Protein AF-A0A059LE84-F1 (afdb_monomer_lite)

Structure (mmCIF, N/CA/C/O backbone):
data_AF-A0A059LE84-F1
#
_entry.id   AF-A0A059LE84-F1
#
loop_
_atom_site.group_PDB
_atom_site.id
_atom_site.type_symbol
_atom_site.label_atom_id
_atom_site.label_alt_id
_atom_site.label_comp_id
_atom_site.label_asym_id
_atom_site.label_entity_id
_atom_site.label_seq_id
_atom_site.pdbx_PDB_ins_code
_atom_site.Cartn_x
_atom_site.Cartn_y
_atom_site.Cartn_z
_atom_site.occupancy
_atom_site.B_iso_or_equiv
_atom_site.auth_seq_id
_atom_site.auth_comp_id
_atom_site.auth_asym_id
_atom_site.auth_atom_id
_atom_site.pdbx_PDB_model_num
ATOM 1 N N . MET A 1 1 ? -1.132 3.263 -8.623 1.00 46.09 1 MET A N 1
ATOM 2 C CA . MET A 1 1 ? -1.649 3.844 -9.897 1.00 46.09 1 MET A CA 1
ATOM 3 C C . MET A 1 1 ? -0.626 4.674 -10.691 1.00 46.09 1 MET A C 1
ATOM 5 O O . MET A 1 1 ? -0.144 4.172 -11.694 1.00 46.09 1 MET A O 1
ATOM 9 N N . LEU A 1 2 ? -0.229 5.892 -10.276 1.00 39.03 2 LEU A N 1
ATOM 10 C CA . LEU A 1 2 ? 0.682 6.766 -11.063 1.00 39.03 2 LEU A CA 1
ATOM 11 C C . LEU A 1 2 ? 2.194 6.574 -10.791 1.00 39.03 2 LEU A C 1
ATOM 13 O O . LEU A 1 2 ? 3.005 7.313 -11.337 1.00 39.03 2 LEU A O 1
ATOM 17 N N . ARG A 1 3 ? 2.597 5.624 -9.930 1.00 51.97 3 ARG A N 1
ATOM 18 C CA . ARG A 1 3 ? 3.981 5.570 -9.406 1.00 51.97 3 ARG A CA 1
ATOM 19 C C . ARG A 1 3 ? 4.870 4.423 -9.901 1.00 51.97 3 ARG A C 1
ATOM 21 O O . ARG A 1 3 ? 6.078 4.547 -9.771 1.00 51.97 3 ARG A O 1
ATOM 28 N N . VAL A 1 4 ? 4.337 3.372 -10.532 1.00 47.59 4 VAL A N 1
ATOM 29 C CA . VAL A 1 4 ? 5.174 2.262 -11.053 1.00 47.59 4 VAL A CA 1
ATOM 30 C C . VAL A 1 4 ? 5.210 2.207 -12.587 1.00 47.59 4 VAL A C 1
ATOM 32 O O . VAL A 1 4 ? 6.179 1.726 -13.168 1.00 47.59 4 VAL A O 1
ATOM 35 N N . ALA A 1 5 ? 4.238 2.815 -13.279 1.00 43.62 5 ALA A N 1
ATOM 36 C CA . ALA A 1 5 ? 4.252 2.911 -14.745 1.00 43.62 5 ALA A CA 1
ATOM 37 C C . ALA A 1 5 ? 5.411 3.769 -15.304 1.00 43.62 5 ALA A C 1
ATOM 39 O O . ALA A 1 5 ? 5.740 3.651 -16.479 1.00 43.62 5 ALA A O 1
ATOM 40 N N . LEU A 1 6 ? 6.068 4.581 -14.467 1.00 49.47 6 LEU A N 1
ATOM 41 C CA . LEU A 1 6 ? 7.271 5.343 -14.833 1.00 49.47 6 LEU A CA 1
ATOM 42 C C . LEU A 1 6 ? 8.573 4.527 -14.723 1.00 49.47 6 LEU A C 1
ATOM 44 O O . LEU A 1 6 ? 9.626 5.022 -15.111 1.00 49.47 6 LEU A O 1
ATOM 48 N N . PHE A 1 7 ? 8.523 3.291 -14.211 1.00 50.50 7 PHE A N 1
ATOM 49 C CA . PHE A 1 7 ? 9.709 2.467 -13.935 1.00 50.50 7 PHE A CA 1
ATOM 50 C C . PHE A 1 7 ? 9.981 1.365 -14.968 1.00 50.50 7 PHE A C 1
ATOM 52 O O . PHE A 1 7 ? 10.755 0.439 -14.725 1.00 50.50 7 PHE A O 1
ATOM 59 N N . SER A 1 8 ? 9.374 1.469 -16.149 1.00 41.75 8 SER A N 1
ATOM 60 C CA . SER A 1 8 ? 9.821 0.727 -17.322 1.00 41.75 8 SER A CA 1
ATOM 61 C C . SER A 1 8 ? 10.423 1.736 -18.289 1.00 41.75 8 SER A C 1
ATOM 63 O O . SER A 1 8 ? 9.652 2.496 -18.877 1.00 41.75 8 SER A O 1
ATOM 65 N N . PRO A 1 9 ? 11.751 1.753 -18.520 1.00 43.94 9 PRO A N 1
ATOM 66 C CA . PRO A 1 9 ? 12.218 2.304 -19.778 1.00 43.94 9 PRO A CA 1
ATOM 67 C C . PRO A 1 9 ? 11.483 1.513 -20.862 1.00 43.94 9 PRO A C 1
ATOM 69 O O . PRO A 1 9 ? 11.495 0.278 -20.866 1.00 43.94 9 PRO A O 1
ATOM 72 N N . ALA A 1 10 ? 10.727 2.205 -21.707 1.00 43.00 10 ALA A N 1
ATOM 73 C CA . ALA A 1 10 ? 10.237 1.591 -22.923 1.00 43.00 10 ALA A CA 1
ATOM 74 C C . ALA A 1 10 ? 11.473 1.054 -23.652 1.00 43.00 10 ALA A C 1
ATOM 76 O O . ALA A 1 10 ? 12.408 1.811 -23.913 1.00 43.00 10 ALA A O 1
ATOM 77 N N . LYS A 1 11 ? 11.506 -0.245 -23.956 1.00 43.66 11 LYS A N 1
ATOM 78 C CA . LYS A 1 11 ? 12.400 -0.740 -25.000 1.00 43.66 11 LYS A CA 1
ATOM 79 C C . LYS A 1 11 ? 11.969 0.012 -26.262 1.00 43.66 11 LYS A C 1
ATOM 81 O O . LYS A 1 11 ? 10.798 -0.117 -26.628 1.00 43.66 11 LYS A O 1
ATOM 86 N N . PRO A 1 12 ? 12.810 0.880 -26.847 1.00 38.94 12 PRO A N 1
ATOM 87 C CA . PRO A 1 12 ? 12.349 1.765 -27.902 1.00 38.94 12 PRO A CA 1
ATOM 88 C C . PRO A 1 12 ? 11.872 0.917 -29.080 1.00 38.94 12 PRO A C 1
ATOM 90 O O . PRO A 1 12 ? 12.638 0.144 -29.656 1.00 38.94 12 PRO A O 1
ATOM 93 N N . ALA A 1 13 ? 10.583 1.042 -29.399 1.00 42.38 13 ALA A N 1
ATOM 94 C CA . ALA A 1 13 ? 10.040 0.558 -30.650 1.00 42.38 13 ALA A CA 1
ATOM 95 C C . ALA A 1 13 ? 10.717 1.359 -31.764 1.00 42.38 13 ALA A C 1
ATOM 97 O O . ALA A 1 13 ? 10.639 2.587 -31.815 1.00 42.38 13 ALA A O 1
ATOM 98 N N . SER A 1 14 ? 11.437 0.641 -32.617 1.00 49.53 14 SER A N 1
ATOM 99 C CA . SER A 1 14 ? 11.988 1.152 -33.863 1.00 49.53 14 SER A CA 1
ATOM 100 C C . SER A 1 14 ? 10.907 1.910 -34.641 1.00 49.53 14 SER A C 1
ATOM 102 O O . SER A 1 14 ? 9.856 1.335 -34.916 1.00 49.53 14 SER A O 1
ATOM 104 N N . ASN A 1 15 ? 11.223 3.148 -35.034 1.00 48.34 15 ASN A N 1
ATOM 105 C CA . ASN A 1 15 ? 10.458 4.085 -35.874 1.00 48.34 15 ASN A CA 1
ATOM 106 C C . ASN A 1 15 ? 9.487 5.043 -35.171 1.00 48.34 15 ASN A C 1
ATOM 108 O O . ASN A 1 15 ? 8.282 4.871 -35.263 1.00 48.34 15 ASN A O 1
ATOM 112 N N . THR A 1 16 ? 10.027 6.145 -34.639 1.00 50.62 16 THR A N 1
ATOM 113 C CA . THR A 1 16 ? 9.689 7.521 -35.071 1.00 50.62 16 THR A CA 1
ATOM 114 C C . THR A 1 16 ? 10.735 8.498 -34.515 1.00 50.62 16 THR A C 1
ATOM 116 O O . THR A 1 16 ? 10.923 8.551 -33.306 1.00 50.62 16 THR A O 1
ATOM 119 N N . ALA A 1 17 ? 11.411 9.244 -35.399 1.00 41.91 17 ALA A N 1
ATOM 120 C CA . ALA A 1 17 ? 12.260 10.415 -35.117 1.00 41.91 17 ALA A CA 1
ATOM 121 C C . ALA A 1 17 ? 13.232 10.292 -33.918 1.00 41.91 17 ALA A C 1
ATOM 123 O O . ALA A 1 17 ? 13.015 10.844 -32.843 1.00 41.91 17 ALA A O 1
ATOM 124 N N . HIS A 1 18 ? 14.341 9.584 -34.135 1.00 48.31 18 HIS A N 1
ATOM 125 C CA . HIS A 1 18 ? 15.428 9.399 -33.173 1.00 48.31 18 HIS A CA 1
ATOM 126 C C . HIS A 1 18 ? 16.284 10.683 -33.045 1.00 48.31 18 HIS A C 1
ATOM 128 O O . HIS A 1 18 ? 16.964 11.034 -34.013 1.00 48.31 18 HIS A O 1
ATOM 134 N N . PRO A 1 19 ? 16.372 11.360 -31.883 1.00 48.62 19 PRO A N 1
ATOM 135 C CA . PRO A 1 19 ? 17.642 11.958 -31.494 1.00 48.62 19 PRO A CA 1
ATOM 136 C C . PRO A 1 19 ? 18.651 10.809 -31.347 1.00 48.62 19 PRO A C 1
ATOM 138 O O . PRO A 1 19 ? 18.339 9.742 -30.809 1.00 48.62 19 PRO A O 1
ATOM 141 N N . SER A 1 20 ? 19.835 10.983 -31.924 1.00 41.00 20 SER A N 1
ATOM 142 C CA . SER A 1 20 ? 20.922 10.001 -31.948 1.00 41.00 20 SER A CA 1
ATOM 143 C C . SER A 1 20 ? 21.164 9.351 -30.570 1.00 41.00 20 SER A C 1
A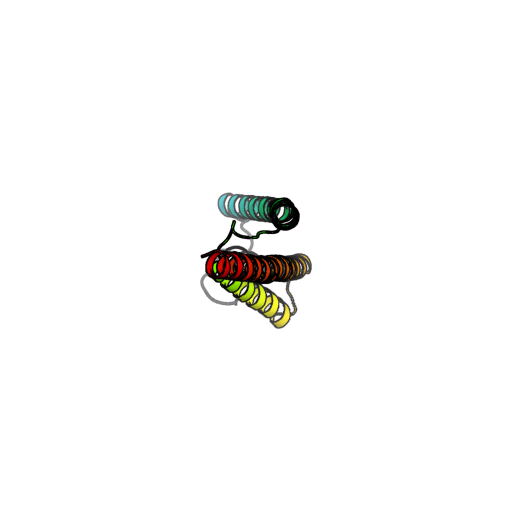TOM 145 O O . SER A 1 20 ? 21.163 10.066 -29.567 1.00 41.00 20 SER A O 1
ATOM 147 N N . PRO A 1 21 ? 21.429 8.030 -30.491 1.00 56.09 21 PRO A N 1
ATOM 148 C CA . PRO A 1 21 ? 21.614 7.275 -29.239 1.00 56.09 21 PRO A CA 1
ATOM 149 C C . PRO A 1 21 ? 22.909 7.615 -28.457 1.00 56.09 21 PRO A C 1
ATOM 151 O O . PRO A 1 21 ? 23.416 6.789 -27.705 1.00 56.09 21 PRO A O 1
ATOM 154 N N . SER A 1 22 ? 23.461 8.819 -28.624 1.00 56.56 22 SER A N 1
ATOM 155 C CA . SER A 1 22 ? 24.747 9.268 -28.071 1.00 56.56 22 SER A CA 1
ATOM 156 C C . SER A 1 22 ? 24.656 10.486 -27.144 1.00 56.56 22 SER A C 1
ATOM 158 O O . SER A 1 22 ? 25.675 10.891 -26.587 1.00 56.56 22 SER A O 1
ATOM 160 N N . SER A 1 23 ? 23.479 11.092 -26.957 1.00 62.03 23 SER A N 1
ATOM 161 C CA . SER A 1 23 ? 23.315 12.182 -25.988 1.00 62.03 23 SER A CA 1
ATOM 162 C C . SER A 1 23 ? 22.982 11.615 -24.603 1.00 62.03 23 SER A C 1
ATOM 164 O O . SER A 1 23 ? 21.989 10.889 -24.488 1.00 62.03 23 SER A O 1
ATOM 166 N N . PRO A 1 24 ? 23.769 11.925 -23.553 1.00 66.00 24 PRO A N 1
ATOM 167 C CA . PRO A 1 24 ? 23.429 11.528 -22.193 1.00 66.00 24 PRO A CA 1
ATOM 168 C C . PRO A 1 24 ? 22.047 12.086 -21.811 1.00 66.00 24 PRO A C 1
ATOM 170 O O . PRO A 1 24 ? 21.650 13.134 -22.332 1.00 66.00 24 PRO A O 1
ATOM 173 N N . PRO A 1 25 ? 21.304 11.396 -20.927 1.00 69.25 25 PRO A N 1
ATOM 174 C CA . PRO A 1 25 ? 19.995 11.853 -20.472 1.00 69.25 25 PRO A CA 1
ATOM 175 C C . PRO A 1 25 ? 20.070 13.304 -19.992 1.00 69.25 25 PRO A C 1
ATOM 177 O O . PRO A 1 25 ? 21.025 13.696 -19.317 1.00 69.25 25 PRO A O 1
ATOM 180 N N . SER A 1 26 ? 19.057 14.099 -20.347 1.00 82.88 26 SER A N 1
ATOM 181 C CA . SER A 1 26 ? 18.964 15.495 -19.921 1.00 82.88 26 SER A CA 1
ATOM 182 C C . SER A 1 26 ? 19.042 15.578 -18.398 1.00 82.88 26 SER A C 1
ATOM 184 O O . SER A 1 26 ? 18.479 14.738 -17.690 1.00 82.88 26 SER A O 1
ATOM 186 N N . SER A 1 27 ? 19.686 16.621 -17.868 1.00 83.81 27 SER A N 1
ATOM 187 C CA . SER A 1 27 ? 19.764 16.851 -16.420 1.00 83.81 27 SER A CA 1
ATOM 188 C C . SER A 1 27 ? 18.382 16.815 -15.761 1.00 83.81 27 SER A C 1
ATOM 190 O O . SER A 1 27 ? 18.240 16.303 -14.655 1.00 83.81 27 SER A O 1
ATOM 192 N N . ARG A 1 28 ? 17.343 17.287 -16.465 1.00 78.50 28 ARG A N 1
ATOM 193 C CA . ARG A 1 28 ? 15.955 17.259 -15.984 1.00 78.50 28 ARG A CA 1
ATOM 194 C C . ARG A 1 28 ? 15.408 15.837 -15.842 1.00 78.50 28 ARG A C 1
ATOM 196 O O . ARG A 1 28 ? 14.715 15.564 -14.863 1.00 78.50 28 ARG A O 1
ATOM 203 N N . ASP A 1 29 ? 15.731 14.948 -16.777 1.00 79.19 29 ASP A N 1
ATOM 204 C CA . ASP A 1 29 ? 15.279 13.552 -16.759 1.00 79.19 29 ASP A CA 1
ATOM 205 C C . ASP A 1 29 ? 15.938 12.801 -15.601 1.00 79.19 29 ASP A C 1
ATOM 207 O O . ASP A 1 29 ? 15.273 12.086 -14.851 1.00 79.19 29 ASP A O 1
ATOM 211 N N . MET A 1 30 ? 17.235 13.048 -15.391 1.00 80.12 30 MET A N 1
ATOM 212 C CA . MET A 1 30 ? 17.984 12.482 -14.272 1.00 80.12 30 MET A CA 1
ATOM 213 C C . MET A 1 30 ? 17.441 12.968 -12.923 1.00 80.12 30 MET A C 1
ATOM 215 O O . MET A 1 30 ? 17.207 12.167 -12.019 1.00 80.12 30 MET A O 1
ATOM 219 N N . THR A 1 31 ? 17.184 14.273 -12.782 1.00 80.56 31 THR A N 1
ATOM 220 C CA . THR A 1 31 ? 16.578 14.823 -11.562 1.00 80.56 31 THR A CA 1
ATOM 221 C C . THR A 1 31 ? 15.191 14.233 -11.317 1.00 80.56 31 THR A C 1
ATOM 223 O O . THR A 1 31 ? 14.900 13.819 -10.197 1.00 80.56 31 THR A O 1
ATOM 226 N N . GLY A 1 32 ? 14.345 14.137 -12.349 1.00 81.81 32 GLY A N 1
ATOM 227 C CA . GLY A 1 32 ? 13.017 13.530 -12.239 1.00 81.81 32 GLY A CA 1
ATOM 228 C C . GLY A 1 32 ? 13.072 12.072 -11.781 1.00 81.81 32 GLY A C 1
ATOM 229 O O . GLY A 1 32 ? 12.315 11.673 -10.896 1.00 81.81 32 GLY A O 1
ATOM 230 N N . PHE A 1 33 ? 14.017 11.299 -12.317 1.00 78.12 33 PHE A N 1
ATOM 231 C CA . PHE A 1 33 ? 14.242 9.910 -11.928 1.00 78.12 33 PHE A CA 1
ATOM 232 C C . PHE A 1 33 ? 14.656 9.772 -10.456 1.00 78.12 33 PHE A C 1
ATOM 234 O O . PHE A 1 33 ? 14.049 9.000 -9.710 1.00 78.12 33 PHE A O 1
ATOM 241 N N . VAL A 1 34 ? 15.641 10.558 -10.009 1.00 81.50 34 VAL A N 1
ATOM 242 C CA . VAL A 1 34 ? 16.121 10.530 -8.616 1.00 81.50 34 VAL A CA 1
ATOM 243 C C . VAL A 1 34 ? 15.020 10.952 -7.643 1.00 81.50 34 VAL A C 1
ATOM 245 O O . VAL A 1 34 ? 14.811 10.292 -6.626 1.00 81.50 34 VAL A O 1
ATOM 248 N N . LEU A 1 35 ? 14.271 12.011 -7.959 1.00 82.44 35 LEU A N 1
ATOM 249 C CA . LEU A 1 35 ? 13.146 12.450 -7.131 1.00 82.44 35 LEU A CA 1
ATOM 250 C C . LEU A 1 35 ? 12.035 11.393 -7.069 1.00 82.44 35 LEU A C 1
ATOM 252 O O . LEU A 1 35 ? 11.461 11.171 -6.002 1.00 82.44 35 LEU A O 1
ATOM 256 N N . GLY A 1 36 ? 11.764 10.703 -8.180 1.00 82.62 36 GLY A N 1
ATOM 257 C CA . GLY A 1 36 ? 10.834 9.576 -8.222 1.00 82.62 36 GLY A CA 1
ATOM 258 C C . GLY A 1 36 ? 11.268 8.429 -7.306 1.00 82.62 36 GLY A C 1
ATOM 259 O O . GLY A 1 36 ? 10.466 7.943 -6.508 1.00 82.62 36 GLY A O 1
ATOM 260 N N . LEU A 1 37 ? 12.548 8.050 -7.356 1.00 80.31 37 LEU A N 1
ATOM 261 C CA . LEU A 1 37 ? 13.129 7.027 -6.482 1.00 80.31 37 LEU A CA 1
ATOM 262 C C . LEU A 1 37 ? 13.038 7.397 -5.000 1.00 80.31 37 LEU A C 1
ATOM 264 O O . LEU A 1 37 ? 12.589 6.585 -4.191 1.00 80.31 37 LEU A O 1
ATOM 268 N N . LEU A 1 38 ? 13.413 8.628 -4.646 1.00 83.25 38 LEU A N 1
ATOM 269 C CA . LEU A 1 38 ? 13.305 9.121 -3.272 1.00 83.25 38 LEU A CA 1
ATOM 270 C C . LEU A 1 38 ? 11.850 9.106 -2.794 1.00 83.25 38 LEU A C 1
ATOM 272 O O . LEU A 1 38 ? 11.569 8.661 -1.683 1.00 83.25 38 LEU A O 1
ATOM 276 N N . SER A 1 39 ? 10.912 9.532 -3.646 1.00 83.50 39 SER A N 1
ATOM 277 C CA . SER A 1 39 ? 9.482 9.518 -3.329 1.00 83.50 39 SER A CA 1
ATOM 278 C C . SER A 1 39 ? 8.964 8.107 -3.042 1.00 83.50 39 SER A C 1
ATOM 280 O O . SER A 1 39 ? 8.237 7.912 -2.067 1.00 83.50 39 SER A O 1
ATOM 282 N N . ILE A 1 40 ? 9.359 7.117 -3.848 1.00 82.31 40 ILE A N 1
ATOM 283 C CA . ILE A 1 40 ? 9.000 5.710 -3.629 1.00 82.31 40 ILE A CA 1
ATOM 284 C C . ILE A 1 40 ? 9.629 5.191 -2.332 1.00 82.31 40 ILE A C 1
ATOM 286 O O . ILE A 1 40 ? 8.939 4.552 -1.540 1.00 82.31 40 ILE A O 1
ATOM 290 N N . GLY A 1 41 ? 10.900 5.514 -2.076 1.00 82.88 41 GLY A N 1
ATOM 291 C CA . GLY A 1 41 ? 11.589 5.137 -0.842 1.00 82.88 41 GLY A CA 1
ATOM 292 C C . GLY A 1 41 ? 10.873 5.653 0.406 1.00 82.88 41 GLY A C 1
ATOM 293 O O . GLY A 1 41 ? 10.572 4.876 1.313 1.00 82.88 41 GLY A O 1
ATOM 294 N N . PHE A 1 42 ? 10.511 6.939 0.427 1.00 85.06 42 PHE A N 1
ATOM 295 C CA . PHE A 1 42 ? 9.729 7.511 1.525 1.00 85.06 42 PHE A CA 1
ATOM 296 C C . PHE A 1 42 ? 8.366 6.841 1.684 1.00 85.06 42 PHE A C 1
ATOM 298 O O . PHE A 1 42 ? 7.925 6.619 2.811 1.00 85.06 42 PHE A O 1
ATOM 305 N N . TRP A 1 43 ? 7.707 6.483 0.581 1.00 84.00 43 TRP A N 1
ATOM 306 C CA . TRP A 1 43 ? 6.424 5.795 0.652 1.00 84.00 43 TRP A CA 1
ATOM 307 C C . TRP A 1 43 ? 6.556 4.412 1.295 1.00 84.00 43 TRP A C 1
ATOM 309 O O . TRP A 1 43 ? 5.821 4.105 2.231 1.00 84.00 43 TRP A O 1
ATOM 319 N N . ILE A 1 44 ? 7.523 3.599 0.864 1.00 83.88 44 ILE A N 1
ATOM 320 C CA . ILE A 1 44 ? 7.764 2.267 1.440 1.00 83.88 44 ILE A CA 1
ATOM 321 C C . ILE A 1 44 ? 7.945 2.362 2.959 1.00 83.88 44 ILE A C 1
ATOM 323 O O . ILE A 1 44 ? 7.312 1.611 3.703 1.00 83.88 44 ILE A O 1
ATOM 327 N N . VAL A 1 45 ? 8.743 3.331 3.418 1.00 87.69 45 VAL A N 1
ATOM 328 C CA . VAL A 1 45 ? 8.975 3.573 4.848 1.00 87.69 45 VAL A CA 1
ATOM 329 C C . VAL A 1 45 ? 7.698 4.018 5.561 1.00 87.69 45 VAL A C 1
ATOM 331 O O . VAL A 1 45 ? 7.436 3.541 6.660 1.00 87.69 45 VAL A O 1
ATOM 334 N N . ALA A 1 46 ? 6.883 4.882 4.950 1.00 87.75 46 ALA A N 1
ATOM 335 C CA . ALA A 1 46 ? 5.651 5.404 5.545 1.00 87.75 46 ALA A CA 1
ATOM 336 C C . ALA A 1 46 ? 4.541 4.348 5.724 1.00 87.75 46 ALA A C 1
ATOM 338 O O . ALA A 1 46 ? 3.697 4.493 6.609 1.00 87.75 46 ALA A O 1
ATOM 339 N N . GLN A 1 47 ? 4.549 3.255 4.954 1.00 87.69 47 GLN A N 1
ATOM 340 C CA . GLN A 1 47 ? 3.535 2.199 5.095 1.00 87.69 47 GLN A CA 1
ATOM 341 C C . GLN A 1 47 ? 3.691 1.387 6.389 1.00 87.69 47 GLN A C 1
ATOM 343 O O . GLN A 1 47 ? 2.699 0.947 6.971 1.00 87.69 47 GLN A O 1
ATOM 348 N N . VAL A 1 48 ? 4.917 1.224 6.891 1.00 89.12 48 VAL A N 1
ATOM 349 C CA . VAL A 1 48 ? 5.181 0.495 8.143 1.00 89.12 48 VAL A CA 1
ATOM 350 C C . VAL A 1 48 ? 4.512 1.150 9.363 1.00 89.12 48 VAL A C 1
ATOM 352 O O . VAL A 1 48 ? 3.737 0.468 10.042 1.00 89.12 48 VAL A O 1
ATOM 355 N N . PRO A 1 49 ? 4.723 2.449 9.665 1.00 89.00 49 PRO A N 1
ATOM 356 C CA . PRO A 1 49 ? 4.050 3.097 10.784 1.00 89.00 49 PRO A CA 1
ATOM 357 C C . PRO A 1 49 ? 2.528 3.135 10.605 1.00 89.00 49 PRO A C 1
ATOM 359 O O . PRO A 1 49 ? 1.816 3.037 11.606 1.00 89.00 49 PRO A O 1
ATOM 362 N N . GLN A 1 50 ? 2.011 3.191 9.370 1.00 90.56 50 GLN A N 1
ATOM 363 C CA . GLN A 1 50 ? 0.572 3.084 9.117 1.00 90.56 50 GLN A CA 1
ATOM 364 C C . GLN A 1 50 ? 0.020 1.720 9.558 1.00 90.56 50 GLN A C 1
ATOM 366 O O . GLN A 1 50 ? -0.948 1.666 10.318 1.00 90.56 50 GLN A O 1
ATOM 371 N N . MET A 1 51 ? 0.658 0.617 9.150 1.00 91.94 51 MET A N 1
ATOM 372 C CA . MET A 1 51 ? 0.240 -0.736 9.544 1.00 91.94 51 MET A CA 1
ATOM 373 C C . MET A 1 51 ? 0.309 -0.947 11.059 1.00 91.94 51 MET A C 1
ATOM 375 O O . MET A 1 51 ? -0.610 -1.522 11.647 1.00 91.94 51 MET A O 1
ATOM 379 N N . ILE A 1 52 ? 1.378 -0.460 11.700 1.00 92.31 52 ILE A N 1
ATOM 380 C CA . ILE A 1 52 ? 1.534 -0.531 13.160 1.00 92.31 52 ILE A CA 1
ATOM 381 C C . ILE A 1 52 ? 0.423 0.266 13.845 1.00 92.31 52 ILE A C 1
ATOM 383 O O . ILE A 1 52 ? -0.166 -0.203 14.817 1.00 92.31 52 ILE A O 1
ATOM 387 N N . THR A 1 53 ? 0.110 1.457 13.341 1.00 93.06 53 THR A N 1
ATOM 388 C CA . THR A 1 53 ? -0.939 2.311 13.908 1.00 93.06 53 THR A CA 1
ATOM 389 C C . THR A 1 53 ? -2.312 1.663 13.777 1.00 93.06 53 THR A C 1
ATOM 391 O O . THR A 1 53 ? -3.043 1.619 14.766 1.00 93.06 53 THR A O 1
ATOM 394 N N . ASN A 1 54 ? -2.634 1.090 12.614 1.00 93.94 54 ASN A N 1
ATOM 395 C CA . ASN A 1 54 ? -3.873 0.342 12.407 1.00 93.94 54 ASN A CA 1
ATOM 396 C C . ASN A 1 54 ? -3.999 -0.818 13.401 1.00 93.94 54 ASN A C 1
ATOM 398 O O . ASN A 1 54 ? -5.039 -0.995 14.038 1.00 93.94 54 ASN A O 1
ATOM 402 N N . TYR A 1 55 ? -2.910 -1.573 13.586 1.00 91.94 55 TYR A N 1
ATOM 403 C CA . TYR A 1 55 ? -2.872 -2.666 14.548 1.00 91.94 55 TYR A CA 1
ATOM 404 C C . TYR A 1 55 ? -3.055 -2.168 15.987 1.00 91.94 55 TYR A C 1
ATOM 406 O O . TYR A 1 55 ? -3.874 -2.701 16.729 1.00 91.94 55 TYR A O 1
ATOM 414 N N . ARG A 1 56 ? -2.350 -1.111 16.401 1.00 91.44 56 ARG A N 1
ATOM 415 C CA . ARG A 1 56 ? -2.448 -0.573 17.768 1.00 91.44 56 ARG A CA 1
ATOM 416 C C . ARG A 1 56 ? -3.814 0.037 18.072 1.00 91.44 56 ARG A C 1
ATOM 418 O O . ARG A 1 56 ? -4.325 -0.153 19.170 1.00 91.44 56 ARG A O 1
ATOM 425 N N . ARG A 1 57 ? -4.404 0.763 17.119 1.00 92.00 57 ARG A N 1
ATOM 426 C CA . ARG A 1 57 ? -5.726 1.389 17.276 1.00 92.00 57 ARG A CA 1
ATOM 427 C C . ARG A 1 57 ? -6.871 0.392 17.132 1.00 92.00 57 ARG A C 1
ATOM 429 O O . ARG A 1 57 ? -7.981 0.707 17.547 1.00 92.00 57 ARG A O 1
ATOM 436 N N . GLN A 1 58 ? -6.608 -0.790 16.567 1.00 90.00 58 GLN A N 1
ATOM 437 C CA . GLN A 1 58 ? -7.637 -1.766 16.196 1.00 90.00 58 GLN A CA 1
ATOM 438 C C . GLN A 1 58 ? -8.713 -1.135 15.292 1.00 90.00 58 GLN A C 1
ATOM 440 O O . GLN A 1 58 ? -9.897 -1.458 15.387 1.00 90.00 58 GLN A O 1
ATOM 445 N N . ALA A 1 59 ? -8.282 -0.193 14.453 1.00 87.69 59 ALA A N 1
ATOM 446 C CA . ALA A 1 59 ? -9.091 0.583 13.527 1.00 87.69 59 ALA A CA 1
ATOM 447 C C . ALA A 1 59 ? -8.196 1.021 12.364 1.00 87.69 59 ALA A C 1
ATOM 449 O O . ALA A 1 59 ? -7.046 1.398 12.579 1.00 87.69 59 ALA A O 1
ATOM 450 N N . ALA A 1 60 ? -8.722 0.976 11.143 1.00 89.56 60 ALA A N 1
ATOM 451 C CA . ALA A 1 60 ? -8.011 1.376 9.927 1.00 89.56 60 ALA A CA 1
ATOM 452 C C . ALA A 1 60 ? -8.813 2.434 9.153 1.00 89.56 60 ALA A C 1
ATOM 454 O O . ALA A 1 60 ? -9.016 2.347 7.952 1.00 89.56 60 ALA A O 1
ATOM 455 N N . ASP A 1 61 ? -9.297 3.437 9.874 1.00 85.12 61 ASP A N 1
ATOM 456 C CA . ASP A 1 61 ? -10.122 4.553 9.397 1.00 85.12 61 ASP A CA 1
ATOM 457 C C . ASP A 1 61 ? -9.325 5.681 8.714 1.00 85.12 61 ASP A C 1
ATOM 459 O O . ASP A 1 61 ? -9.915 6.592 8.141 1.00 85.12 61 ASP A O 1
ATOM 463 N N . ALA A 1 62 ? -7.990 5.623 8.748 1.00 86.69 62 ALA A N 1
ATOM 464 C CA . ALA A 1 62 ? -7.117 6.663 8.199 1.00 86.69 62 ALA A CA 1
ATOM 465 C C . ALA A 1 62 ? -7.172 6.787 6.662 1.00 86.69 62 ALA A C 1
ATOM 467 O O . ALA A 1 62 ? -6.829 7.837 6.121 1.00 86.69 62 ALA A O 1
ATOM 468 N N . LEU A 1 63 ? -7.574 5.725 5.957 1.00 86.12 63 LEU A N 1
ATOM 469 C CA . LEU A 1 63 ? -7.679 5.680 4.497 1.00 86.12 63 LEU A CA 1
ATOM 470 C C . LEU A 1 63 ? -9.032 5.093 4.083 1.00 86.12 63 LEU A C 1
ATOM 472 O O . LEU A 1 63 ? -9.565 4.192 4.728 1.00 86.12 63 LEU A O 1
ATOM 476 N N . SER A 1 64 ? -9.581 5.596 2.976 1.00 89.75 64 SER A N 1
ATOM 477 C CA . SER A 1 64 ? -10.834 5.088 2.412 1.00 89.75 64 SER A CA 1
ATOM 478 C C . SER A 1 64 ? -10.657 3.673 1.853 1.00 89.75 64 SER A C 1
ATOM 480 O O . SER A 1 64 ? -9.715 3.405 1.109 1.00 89.75 64 SER A O 1
ATOM 482 N N . ALA A 1 65 ? -11.604 2.779 2.145 1.00 87.19 65 ALA A N 1
ATOM 483 C CA . ALA A 1 65 ? -11.591 1.417 1.614 1.00 87.19 65 ALA A CA 1
ATOM 484 C C . ALA A 1 65 ? -11.728 1.358 0.096 1.00 87.19 65 ALA A C 1
ATOM 486 O O . ALA A 1 65 ? -11.091 0.522 -0.533 1.00 87.19 65 ALA A O 1
ATOM 487 N N . TRP A 1 66 ? -12.527 2.256 -0.488 1.00 89.38 66 TRP A N 1
ATOM 488 C CA . TRP A 1 66 ? -12.645 2.340 -1.941 1.00 89.38 66 TRP A CA 1
ATOM 489 C C . TRP A 1 66 ? -11.295 2.691 -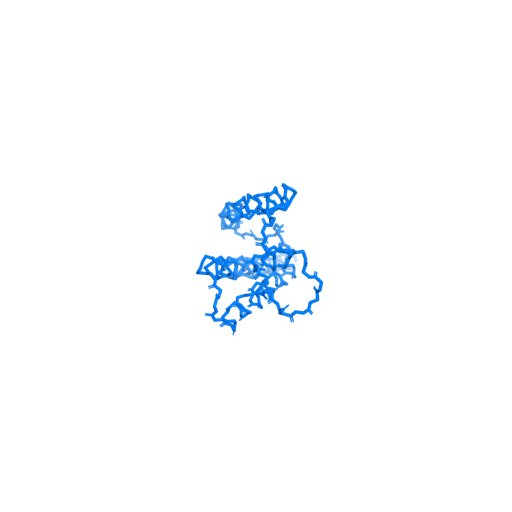2.557 1.00 89.38 66 TRP A C 1
ATOM 491 O O . TRP A 1 66 ? -10.832 2.039 -3.478 1.00 89.38 66 TRP A O 1
ATOM 501 N N . PHE A 1 67 ? -10.606 3.662 -1.966 1.00 89.12 67 PHE A N 1
ATOM 502 C CA . PHE A 1 67 ? -9.288 4.072 -2.423 1.00 89.12 67 PHE A CA 1
ATOM 503 C C . PHE A 1 67 ? -8.235 2.958 -2.305 1.00 89.12 67 PHE A C 1
ATOM 505 O O . PHE A 1 67 ? -7.457 2.762 -3.234 1.00 89.12 67 PHE A O 1
ATOM 512 N N . LEU A 1 68 ? -8.250 2.196 -1.206 1.00 90.12 68 LEU A N 1
ATOM 513 C CA . LEU A 1 68 ? -7.401 1.012 -1.031 1.00 90.12 68 LEU A CA 1
ATOM 514 C C . LEU A 1 68 ? -7.714 -0.090 -2.052 1.00 90.12 68 LEU A C 1
ATOM 516 O O . LEU A 1 68 ? -6.794 -0.724 -2.559 1.00 90.12 68 LEU A O 1
ATOM 520 N N . ALA A 1 69 ? -8.994 -0.313 -2.363 1.00 91.25 69 ALA A N 1
ATOM 521 C CA . ALA A 1 69 ? -9.402 -1.288 -3.369 1.00 91.25 69 ALA A CA 1
ATOM 522 C C . ALA A 1 69 ? -8.890 -0.897 -4.759 1.00 91.25 69 ALA A C 1
ATOM 524 O O . ALA A 1 69 ? -8.325 -1.741 -5.456 1.00 91.25 69 ALA A O 1
ATOM 525 N N . GLU A 1 70 ? -8.995 0.386 -5.117 1.00 92.88 70 GLU A N 1
ATOM 526 C CA . GLU A 1 70 ? -8.447 0.851 -6.386 1.00 92.88 70 GLU A CA 1
ATOM 527 C C . GLU A 1 70 ? -6.936 0.720 -6.416 1.00 92.88 70 GLU A C 1
ATOM 529 O O . GLU A 1 70 ? -6.411 0.202 -7.391 1.00 92.88 70 GLU A O 1
ATOM 534 N N . TRP A 1 71 ? -6.220 1.102 -5.359 1.00 92.00 71 TRP A N 1
ATOM 535 C CA . TRP A 1 71 ? -4.775 0.878 -5.287 1.00 92.00 71 TRP A CA 1
ATOM 536 C C . TRP A 1 71 ? -4.384 -0.579 -5.506 1.00 92.00 71 TRP A C 1
ATOM 538 O O . TRP A 1 71 ? -3.608 -0.850 -6.425 1.00 92.00 71 TRP A O 1
ATOM 548 N N . LEU A 1 72 ? -5.019 -1.501 -4.780 1.00 93.38 72 LEU A N 1
ATOM 549 C CA . LEU A 1 72 ? -4.773 -2.929 -4.930 1.00 93.38 72 LEU A CA 1
ATOM 550 C C . LEU A 1 72 ? -5.012 -3.397 -6.369 1.00 93.38 72 LEU A C 1
ATOM 552 O O . LEU A 1 72 ? -4.202 -4.147 -6.918 1.00 93.38 72 LEU A O 1
ATOM 556 N N . LEU A 1 73 ? -6.098 -2.948 -7.002 1.00 93.44 73 LEU A N 1
ATOM 557 C CA . LEU A 1 73 ? -6.408 -3.294 -8.387 1.00 93.44 73 LEU A CA 1
ATOM 558 C C . LEU A 1 73 ? -5.311 -2.808 -9.346 1.00 93.44 73 LEU A C 1
ATOM 560 O O . LEU A 1 73 ? -4.838 -3.563 -10.196 1.00 93.44 73 LEU A O 1
ATOM 564 N N . GLY A 1 74 ? -4.864 -1.563 -9.186 1.00 91.25 74 GLY A N 1
ATOM 565 C CA . GLY A 1 74 ? -3.807 -0.988 -10.019 1.00 91.25 74 GLY A CA 1
ATOM 566 C C . GLY A 1 74 ? -2.470 -1.675 -9.857 1.00 91.25 74 GLY A C 1
ATOM 567 O O . GLY A 1 74 ? -1.789 -1.937 -10.846 1.00 91.25 74 GLY A O 1
ATOM 568 N N . ASP A 1 75 ? -2.100 -1.977 -8.621 1.00 90.56 75 ASP A N 1
ATOM 569 C CA . ASP A 1 75 ? -0.813 -2.586 -8.320 1.00 90.56 75 ASP A CA 1
ATOM 570 C C . ASP A 1 75 ? -0.817 -4.074 -8.714 1.00 90.56 75 ASP A C 1
ATOM 572 O O . ASP A 1 75 ? 0.192 -4.592 -9.195 1.00 90.56 75 ASP A O 1
ATOM 576 N N . THR A 1 76 ? -1.984 -4.729 -8.688 1.00 92.19 76 THR A N 1
ATOM 577 C CA . THR A 1 76 ? -2.175 -6.070 -9.267 1.00 92.19 76 THR A CA 1
ATOM 578 C C . THR A 1 76 ? -1.984 -6.056 -10.783 1.00 92.19 76 THR A C 1
ATOM 580 O O . THR A 1 76 ? -1.234 -6.875 -11.317 1.00 92.19 76 THR A O 1
ATOM 583 N N . PHE A 1 77 ? -2.606 -5.109 -11.497 1.00 90.62 77 PHE A N 1
ATOM 584 C CA . PHE A 1 77 ? -2.384 -4.964 -12.940 1.00 90.62 77 PHE A CA 1
ATOM 585 C C . PHE A 1 77 ? -0.942 -4.574 -13.270 1.00 90.62 77 PHE A C 1
ATOM 587 O O . PHE A 1 77 ? -0.405 -5.010 -14.289 1.00 90.62 77 PHE A O 1
ATOM 594 N N . ASN A 1 78 ? -0.287 -3.801 -12.402 1.00 87.75 78 ASN A N 1
ATOM 595 C CA . ASN A 1 78 ? 1.120 -3.463 -12.553 1.00 87.75 78 ASN A CA 1
ATOM 596 C C . ASN A 1 78 ? 2.023 -4.703 -12.459 1.00 87.75 78 ASN A C 1
ATOM 598 O O . ASN A 1 78 ? 2.861 -4.913 -13.339 1.00 87.75 78 ASN A O 1
ATOM 602 N N . LEU A 1 79 ? 1.815 -5.545 -11.442 1.00 88.12 79 LEU A N 1
ATOM 603 C CA . LEU A 1 79 ? 2.539 -6.803 -11.285 1.00 88.12 79 LEU A CA 1
ATOM 604 C C . LEU A 1 79 ? 2.275 -7.737 -12.468 1.00 88.12 79 LEU A C 1
ATOM 606 O O . LEU A 1 79 ? 3.220 -8.260 -13.055 1.00 88.12 79 LEU A O 1
ATOM 610 N N . LEU A 1 80 ? 1.011 -7.890 -12.873 1.00 89.81 80 LEU A N 1
ATOM 611 C CA . LEU A 1 80 ? 0.648 -8.712 -14.024 1.00 89.81 80 LEU A CA 1
ATOM 612 C C . LEU A 1 80 ? 1.350 -8.227 -15.298 1.00 89.81 80 LEU A C 1
ATOM 614 O O . LEU A 1 80 ? 1.917 -9.035 -16.025 1.00 89.81 80 LEU A O 1
ATOM 618 N N . GLY A 1 81 ? 1.394 -6.916 -15.542 1.00 86.88 81 GLY A N 1
ATOM 619 C CA . GLY A 1 81 ? 2.127 -6.344 -16.671 1.00 86.88 81 GLY A CA 1
ATOM 620 C C . GLY A 1 81 ? 3.629 -6.653 -16.638 1.00 86.88 81 GLY A C 1
ATOM 621 O O . GLY A 1 81 ? 4.220 -6.913 -17.685 1.00 86.88 81 GLY A O 1
ATOM 622 N N . CYS A 1 82 ? 4.246 -6.671 -15.454 1.00 85.44 82 CYS A N 1
ATOM 623 C CA . CYS A 1 82 ? 5.650 -7.058 -15.301 1.00 85.44 82 CYS A CA 1
ATOM 624 C C . CYS A 1 82 ? 5.871 -8.547 -15.606 1.00 85.44 82 CYS A C 1
ATOM 626 O O . CYS A 1 82 ? 6.819 -8.893 -16.309 1.00 85.44 82 CYS A O 1
ATOM 628 N N . LEU A 1 83 ? 4.980 -9.413 -15.118 1.00 86.62 83 LEU A N 1
ATOM 629 C CA . LEU A 1 83 ? 5.045 -10.857 -15.355 1.00 86.62 83 LEU A CA 1
ATOM 630 C C . LEU A 1 83 ? 4.806 -11.208 -16.829 1.00 86.62 83 LEU A C 1
ATOM 632 O O . LEU A 1 83 ? 5.493 -12.069 -17.368 1.00 86.62 83 LEU A O 1
ATOM 636 N N . LEU A 1 84 ? 3.873 -10.516 -17.490 1.00 86.31 84 LEU A N 1
ATOM 637 C CA . LEU A 1 84 ? 3.557 -10.731 -18.904 1.00 86.31 84 LEU A CA 1
ATOM 638 C C . LEU A 1 84 ? 4.683 -10.281 -19.845 1.00 86.31 84 LEU A C 1
ATOM 640 O O . LEU A 1 84 ? 4.872 -10.903 -20.886 1.00 86.31 84 LEU A O 1
ATOM 644 N N . LYS A 1 85 ? 5.432 -9.222 -19.505 1.00 84.19 85 LYS A N 1
ATOM 645 C CA . LYS A 1 85 ? 6.599 -8.796 -20.301 1.00 84.19 85 LYS A CA 1
ATOM 646 C C . LYS A 1 85 ? 7.762 -9.783 -20.210 1.00 84.19 85 LYS A C 1
ATOM 648 O O . LYS A 1 85 ? 8.474 -9.968 -21.189 1.00 84.19 85 LYS A O 1
ATOM 653 N N . GLY A 1 86 ? 7.966 -10.411 -19.052 1.00 75.69 86 GLY A N 1
ATOM 654 C CA . GLY A 1 86 ? 8.982 -11.450 -18.850 1.00 75.69 86 GLY A CA 1
ATOM 655 C C . GLY A 1 86 ? 10.448 -10.983 -18.865 1.00 75.69 86 GLY A C 1
ATOM 656 O O . GLY A 1 86 ? 11.307 -11.738 -18.421 1.00 75.69 86 GLY A O 1
ATOM 657 N N . ASP A 1 87 ? 10.753 -9.758 -19.312 1.00 77.25 87 ASP A N 1
ATOM 658 C CA . ASP A 1 87 ? 12.111 -9.193 -19.413 1.00 77.25 87 ASP A CA 1
ATOM 659 C C . ASP A 1 87 ? 12.355 -7.965 -18.509 1.00 77.25 87 ASP A C 1
ATOM 661 O O . ASP A 1 87 ? 13.351 -7.252 -18.654 1.00 77.25 87 ASP A O 1
ATOM 665 N N . GLN A 1 88 ? 11.465 -7.713 -17.546 1.00 76.44 88 GLN A N 1
ATOM 666 C CA . GLN A 1 88 ? 11.585 -6.581 -16.628 1.00 76.44 88 GLN A CA 1
ATOM 667 C C . GLN A 1 88 ? 12.685 -6.809 -15.575 1.00 76.44 88 GLN A C 1
ATOM 669 O O . GLN A 1 88 ? 12.887 -7.923 -15.091 1.00 76.44 88 GLN A O 1
ATOM 674 N N . LEU A 1 89 ? 13.357 -5.731 -15.150 1.00 83.00 89 LEU A N 1
ATOM 675 C CA . LEU A 1 89 ? 14.344 -5.785 -14.067 1.00 83.00 89 LEU A CA 1
ATOM 676 C C . LEU A 1 89 ? 13.755 -6.432 -12.794 1.00 83.00 89 LEU A C 1
ATOM 678 O O . LEU A 1 89 ? 12.663 -6.033 -12.370 1.00 83.00 89 LEU A O 1
ATOM 682 N N . PRO A 1 90 ? 14.500 -7.327 -12.110 1.00 80.00 90 PRO A N 1
ATOM 683 C CA . PRO A 1 90 ? 14.035 -7.984 -10.885 1.00 80.00 90 PRO A CA 1
ATOM 684 C C . PRO A 1 90 ? 13.566 -7.011 -9.800 1.00 80.00 90 PRO A C 1
ATOM 686 O O . PRO A 1 90 ? 12.590 -7.276 -9.104 1.00 80.00 90 PRO A O 1
ATOM 689 N N . THR A 1 91 ? 14.224 -5.855 -9.679 1.00 81.19 91 THR A N 1
ATOM 690 C CA . THR A 1 91 ? 13.862 -4.810 -8.712 1.00 81.19 91 THR A CA 1
ATOM 691 C C . THR A 1 91 ? 12.442 -4.293 -8.923 1.00 81.19 91 THR A C 1
ATOM 693 O O . THR A 1 91 ? 11.704 -4.148 -7.955 1.00 81.19 91 THR A O 1
ATOM 696 N N . VAL A 1 92 ? 12.025 -4.084 -10.175 1.00 83.75 92 VAL A N 1
ATOM 697 C CA . VAL A 1 92 ? 10.680 -3.596 -10.515 1.00 83.75 92 VA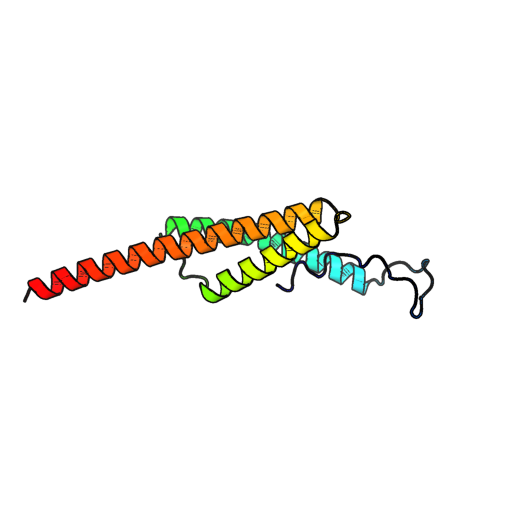L A CA 1
ATOM 698 C C . VAL A 1 92 ? 9.622 -4.638 -10.160 1.00 83.75 92 VAL A C 1
ATOM 700 O O . VAL A 1 92 ? 8.608 -4.294 -9.557 1.00 83.75 92 VAL A O 1
ATOM 703 N N . VAL A 1 93 ? 9.882 -5.913 -10.468 1.00 85.44 93 VAL A N 1
ATOM 704 C CA . VAL A 1 93 ? 8.971 -7.022 -10.139 1.00 85.44 93 VAL A CA 1
ATOM 705 C C . VAL A 1 93 ? 8.817 -7.166 -8.623 1.00 85.44 93 VAL A C 1
ATOM 707 O O . VAL A 1 93 ? 7.697 -7.255 -8.123 1.00 85.44 93 VAL A O 1
ATOM 710 N N . ILE A 1 94 ? 9.927 -7.126 -7.877 1.00 87.81 94 ILE A N 1
ATOM 711 C CA . ILE A 1 94 ? 9.920 -7.206 -6.409 1.00 87.81 94 ILE A CA 1
ATOM 712 C C . ILE A 1 94 ? 9.151 -6.027 -5.802 1.00 87.81 94 ILE A C 1
ATOM 714 O O . ILE A 1 94 ? 8.341 -6.224 -4.898 1.00 87.81 94 ILE A O 1
ATOM 718 N N . THR A 1 95 ? 9.364 -4.804 -6.295 1.00 87.00 95 THR A N 1
ATOM 719 C CA . THR A 1 95 ? 8.634 -3.624 -5.812 1.00 87.00 95 THR A CA 1
ATOM 720 C C . THR A 1 95 ? 7.134 -3.711 -6.115 1.00 87.00 95 THR A C 1
ATOM 722 O O . THR A 1 95 ? 6.328 -3.403 -5.239 1.00 87.00 95 THR A O 1
ATOM 725 N N . ALA A 1 96 ? 6.739 -4.174 -7.305 1.00 88.00 96 ALA A N 1
ATOM 726 C CA . ALA A 1 96 ? 5.330 -4.382 -7.645 1.00 88.00 96 ALA A CA 1
ATOM 727 C C . ALA A 1 96 ? 4.675 -5.430 -6.728 1.00 88.00 96 ALA A C 1
ATOM 729 O O . ALA A 1 96 ? 3.605 -5.193 -6.169 1.00 88.00 96 ALA A O 1
ATOM 730 N N . GLN A 1 97 ? 5.358 -6.556 -6.498 1.00 92.69 97 GLN A N 1
ATOM 731 C CA . GLN A 1 97 ? 4.904 -7.589 -5.566 1.00 92.69 97 GLN A CA 1
ATOM 732 C C . GLN A 1 97 ? 4.757 -7.050 -4.137 1.00 92.69 97 GLN A C 1
ATOM 734 O O . GLN A 1 97 ? 3.781 -7.369 -3.458 1.00 92.69 97 GLN A O 1
ATOM 739 N N . TYR A 1 98 ? 5.706 -6.226 -3.680 1.00 91.56 98 TYR A N 1
ATOM 740 C CA . TYR A 1 98 ? 5.656 -5.594 -2.363 1.00 91.56 98 TYR A CA 1
ATOM 741 C C . TYR A 1 98 ? 4.402 -4.728 -2.192 1.00 91.56 98 TYR A C 1
ATOM 743 O O . TYR A 1 98 ? 3.707 -4.871 -1.187 1.00 91.56 98 TYR A O 1
ATOM 751 N N . PHE A 1 99 ? 4.078 -3.874 -3.169 1.00 91.62 99 PHE A N 1
ATOM 752 C CA . PHE A 1 99 ? 2.897 -3.010 -3.085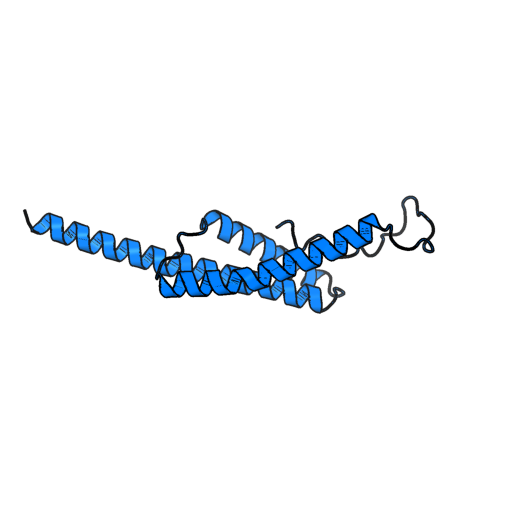 1.00 91.62 99 PHE A CA 1
ATOM 753 C C . PHE A 1 99 ? 1.589 -3.807 -3.034 1.00 91.62 99 PHE A C 1
ATOM 755 O O . PHE A 1 99 ? 0.780 -3.571 -2.139 1.00 91.62 99 PHE A O 1
ATOM 762 N N . VAL A 1 100 ? 1.439 -4.836 -3.877 1.00 94.31 100 VAL A N 1
ATOM 763 C CA . VAL A 1 100 ? 0.273 -5.741 -3.831 1.00 94.31 100 VAL A CA 1
ATOM 764 C C . VAL A 1 100 ? 0.116 -6.381 -2.448 1.00 94.31 100 VAL A C 1
ATOM 766 O O . VAL A 1 100 ? -0.990 -6.433 -1.903 1.00 94.31 100 VAL A O 1
ATOM 769 N N . CYS A 1 101 ? 1.216 -6.848 -1.850 1.00 94.62 101 CYS A N 1
ATOM 770 C CA . CYS A 1 101 ? 1.193 -7.434 -0.511 1.00 94.62 101 CYS A CA 1
ATOM 771 C C . CYS A 1 101 ? 0.754 -6.419 0.554 1.00 94.62 101 CYS A C 1
ATOM 773 O O . CYS A 1 101 ? -0.115 -6.730 1.370 1.00 94.62 101 CYS A O 1
ATOM 775 N N . ILE A 1 102 ? 1.327 -5.212 0.549 1.00 93.50 102 ILE A N 1
ATOM 776 C CA . ILE A 1 102 ? 0.991 -4.157 1.514 1.00 93.50 102 ILE A CA 1
ATOM 777 C C . ILE A 1 102 ? -0.473 -3.737 1.400 1.00 93.50 102 ILE A C 1
ATOM 779 O O . ILE A 1 102 ? -1.165 -3.663 2.417 1.00 93.50 102 ILE A O 1
ATOM 783 N N . ASP A 1 103 ? -0.962 -3.512 0.186 1.00 93.88 103 ASP A N 1
ATOM 784 C CA . ASP A 1 103 ? -2.337 -3.074 -0.036 1.00 93.88 103 ASP A CA 1
ATOM 785 C C . ASP A 1 103 ? -3.338 -4.153 0.374 1.00 93.88 103 ASP A C 1
ATOM 787 O O . ASP A 1 103 ? -4.349 -3.854 1.012 1.00 93.88 103 ASP A O 1
ATOM 791 N N . THR A 1 104 ? -3.013 -5.423 0.113 1.00 95.44 104 THR A N 1
ATOM 792 C CA . THR A 1 104 ? -3.806 -6.560 0.596 1.00 95.44 104 THR A CA 1
ATOM 793 C C . THR A 1 104 ? -3.866 -6.575 2.124 1.00 95.44 104 THR A C 1
ATOM 795 O O . THR A 1 104 ? -4.948 -6.700 2.696 1.00 95.44 104 THR A O 1
ATOM 798 N N . VAL A 1 105 ? -2.730 -6.407 2.811 1.00 95.00 105 VAL A N 1
ATOM 799 C CA . VAL A 1 105 ? -2.684 -6.373 4.283 1.00 95.00 105 VAL A CA 1
ATOM 800 C C . VAL A 1 105 ? -3.490 -5.197 4.836 1.00 95.00 105 VAL A C 1
ATOM 802 O O . VAL A 1 105 ? -4.277 -5.385 5.765 1.00 95.00 105 VAL A O 1
ATOM 805 N N . LEU A 1 106 ? -3.346 -3.999 4.266 1.00 93.88 106 LEU A N 1
ATOM 806 C CA . LEU A 1 106 ? -4.091 -2.812 4.693 1.00 93.88 106 LEU A CA 1
ATOM 807 C C . LEU A 1 106 ? -5.598 -2.973 4.471 1.00 93.88 106 LEU A C 1
ATOM 809 O O . LEU A 1 106 ? -6.387 -2.643 5.359 1.00 93.88 106 LEU A O 1
ATOM 813 N N . LEU A 1 107 ? -6.007 -3.526 3.328 1.00 94.56 107 LEU A N 1
ATOM 814 C CA . LEU A 1 107 ? -7.411 -3.792 3.036 1.00 94.56 107 LEU A CA 1
ATOM 815 C C . LEU A 1 107 ? -7.985 -4.854 3.985 1.00 94.56 107 LEU A C 1
ATOM 817 O O . LEU A 1 107 ? -9.091 -4.690 4.498 1.00 94.56 107 LEU A O 1
ATOM 821 N N . LEU A 1 108 ? -7.227 -5.910 4.295 1.00 94.50 108 LEU A N 1
ATOM 822 C CA . LEU A 1 108 ? -7.633 -6.915 5.281 1.00 94.50 108 LEU A CA 1
ATOM 823 C C . LEU A 1 108 ? -7.761 -6.319 6.688 1.00 94.50 108 LEU A C 1
ATOM 825 O O . LEU A 1 108 ? -8.754 -6.589 7.366 1.00 94.50 108 LEU A O 1
ATOM 829 N N . GLN A 1 109 ? -6.815 -5.474 7.114 1.00 94.94 109 GLN A N 1
ATOM 830 C CA . GLN A 1 109 ? -6.923 -4.728 8.371 1.00 94.94 109 GLN A CA 1
ATOM 831 C C . GLN A 1 109 ? -8.201 -3.880 8.393 1.00 94.94 109 GLN A C 1
ATOM 833 O O . GLN A 1 109 ? -8.956 -3.936 9.365 1.00 94.94 109 GLN A O 1
ATOM 838 N N . TYR A 1 110 ? -8.490 -3.152 7.309 1.00 93.94 110 TYR A N 1
ATOM 839 C CA . TYR A 1 110 ? -9.726 -2.382 7.171 1.00 93.94 110 TYR A CA 1
ATOM 840 C C . TYR A 1 110 ? -10.970 -3.247 7.339 1.00 93.94 110 TYR A C 1
ATOM 842 O O . TYR A 1 110 ? -11.831 -2.934 8.164 1.00 93.94 110 TYR A O 1
ATOM 850 N N . MET A 1 111 ? -11.068 -4.341 6.585 1.00 92.88 111 MET A N 1
ATOM 851 C CA . MET A 1 111 ? -12.237 -5.218 6.598 1.00 92.88 111 MET A CA 1
ATOM 852 C C . MET A 1 111 ? -12.445 -5.858 7.973 1.00 92.88 111 MET A C 1
ATOM 854 O O . MET A 1 111 ? -13.566 -5.874 8.489 1.00 92.88 111 MET A O 1
ATOM 858 N N . TYR A 1 112 ? -11.364 -6.332 8.595 1.00 94.44 112 TYR A N 1
ATOM 859 C CA . TYR A 1 112 ? -11.402 -6.957 9.912 1.00 94.44 112 TYR A CA 1
ATOM 860 C C . TYR A 1 112 ? -11.867 -5.977 10.997 1.00 94.44 112 TYR A C 1
ATOM 862 O O . TYR A 1 112 ? -12.839 -6.251 11.709 1.00 94.44 112 TYR A O 1
ATOM 870 N N . TYR A 1 113 ? -11.228 -4.809 11.097 1.00 93.69 113 TYR A N 1
ATOM 871 C CA . TYR A 1 113 ? -11.556 -3.833 12.135 1.00 93.69 113 TYR A CA 1
ATOM 872 C C . TYR A 1 113 ? -12.914 -3.165 11.911 1.00 93.69 113 TYR A C 1
ATOM 874 O O . TYR A 1 113 ? -13.675 -3.004 12.865 1.00 93.69 113 TYR A O 1
ATOM 882 N N . SER A 1 114 ? -13.287 -2.884 10.659 1.00 91.31 114 SER A N 1
ATOM 883 C CA . SER A 1 114 ? -14.623 -2.369 10.332 1.00 91.31 114 SER A CA 1
ATOM 884 C C . SER A 1 114 ? -15.717 -3.373 10.693 1.00 91.31 114 SER A C 1
ATOM 886 O O . SER A 1 114 ? -16.759 -3.005 11.237 1.00 91.31 114 SER A O 1
ATOM 888 N N . GLY A 1 115 ? -15.486 -4.664 10.434 1.00 89.12 115 GLY A N 1
ATOM 889 C CA . GLY A 1 115 ? -16.398 -5.729 10.838 1.00 89.12 115 GLY A CA 1
ATOM 890 C C . GLY A 1 115 ? -16.537 -5.833 12.358 1.00 89.12 115 GLY A C 1
ATOM 891 O O . GLY A 1 115 ? -17.653 -5.948 12.871 1.00 89.12 115 GLY A O 1
ATOM 892 N N . LEU A 1 116 ? -15.422 -5.749 13.089 1.00 89.31 116 LEU A N 1
ATOM 893 C CA . LEU A 1 116 ? -15.416 -5.782 14.551 1.00 89.31 116 LEU A CA 1
ATOM 894 C C . LEU A 1 116 ? -16.153 -4.581 1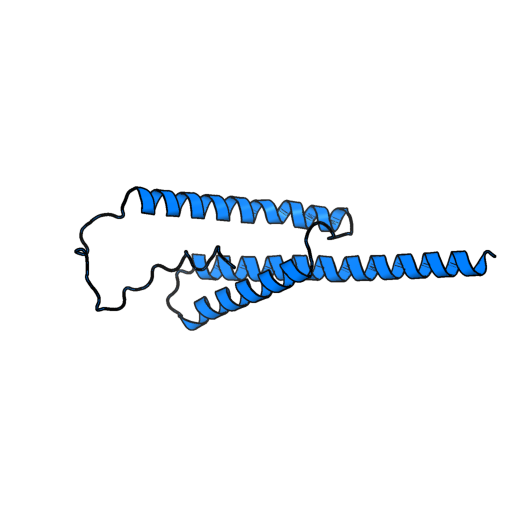5.157 1.00 89.31 116 LEU A C 1
ATOM 896 O O . LEU A 1 116 ? -16.947 -4.752 16.084 1.00 89.31 116 LEU A O 1
ATOM 900 N N . GLN A 1 117 ? -15.935 -3.383 14.622 1.00 88.06 117 GLN A N 1
ATOM 901 C CA . GLN A 1 117 ? -16.570 -2.163 15.110 1.00 88.06 117 GLN A CA 1
ATOM 902 C C . GLN A 1 117 ? -18.088 -2.189 14.893 1.00 88.06 117 GLN A C 1
ATOM 904 O O . GLN A 1 117 ? -18.842 -2.001 15.848 1.00 88.06 117 GLN A O 1
ATOM 909 N N . ARG A 1 118 ? -18.542 -2.604 13.703 1.00 87.19 118 ARG A N 1
ATOM 910 C CA . ARG A 1 118 ? -19.972 -2.826 13.419 1.00 87.19 118 ARG A CA 1
ATOM 911 C C . ARG A 1 118 ? -20.612 -3.835 14.378 1.00 87.19 118 ARG A C 1
ATOM 913 O O . ARG A 1 118 ? -21.762 -3.669 14.781 1.00 87.19 118 ARG A O 1
ATOM 920 N N . ARG A 1 119 ? -19.891 -4.899 14.756 1.00 89.19 119 ARG A N 1
ATOM 921 C CA . ARG A 1 119 ? -20.377 -5.882 15.745 1.00 89.19 119 ARG A CA 1
ATOM 922 C C . ARG A 1 119 ? -20.510 -5.266 17.137 1.00 89.19 119 ARG A C 1
ATOM 924 O O . ARG A 1 119 ? -21.521 -5.493 17.794 1.00 89.19 119 ARG A O 1
ATOM 931 N N . ARG A 1 120 ? -19.523 -4.477 17.577 1.00 88.19 120 ARG A N 1
ATOM 932 C CA . ARG A 1 120 ? -19.561 -3.785 18.877 1.00 88.19 120 ARG A CA 1
ATOM 933 C C . ARG A 1 120 ? -20.755 -2.831 18.959 1.00 88.19 120 ARG A C 1
ATOM 935 O O . ARG A 1 120 ? -21.515 -2.908 19.919 1.00 88.19 120 ARG A O 1
ATOM 942 N N . GLU A 1 121 ? -20.973 -2.014 17.933 1.00 90.06 121 GLU A N 1
ATOM 943 C CA . GLU A 1 121 ? -22.096 -1.064 17.852 1.00 90.06 121 GLU A CA 1
ATOM 944 C C . GLU A 1 121 ? -23.469 -1.755 17.913 1.00 90.06 121 GLU A C 1
ATOM 946 O O . GLU A 1 121 ? -24.372 -1.308 18.628 1.00 90.06 121 GLU A O 1
ATOM 951 N N . ARG A 1 122 ? -23.629 -2.899 17.232 1.00 90.75 122 ARG A N 1
ATOM 952 C CA . ARG A 1 122 ? -24.847 -3.723 17.340 1.00 90.75 122 ARG A CA 1
ATOM 953 C C . ARG A 1 122 ? -25.091 -4.208 18.769 1.00 90.75 122 ARG A C 1
ATOM 955 O O . ARG A 1 122 ? -26.212 -4.130 19.255 1.00 90.75 122 ARG A O 1
ATOM 962 N N . THR A 1 123 ? -24.061 -4.671 19.471 1.00 90.56 123 THR A N 1
ATOM 963 C CA . THR A 1 123 ? -24.223 -5.132 20.860 1.00 90.56 123 THR A CA 1
ATOM 964 C C . THR A 1 123 ? -24.595 -3.985 21.803 1.00 90.56 123 THR A C 1
ATOM 966 O O . THR A 1 123 ? -25.458 -4.160 22.663 1.00 90.56 123 THR A O 1
ATOM 969 N N . TYR A 1 124 ? -23.987 -2.805 21.637 1.00 88.94 124 TYR A N 1
ATOM 970 C CA . TYR A 1 124 ? -24.335 -1.618 22.426 1.00 88.94 124 TYR A CA 1
ATOM 971 C C . TYR A 1 124 ? -25.783 -1.168 22.190 1.00 88.94 124 TYR A C 1
ATOM 973 O O . TYR A 1 124 ? -26.512 -0.935 23.154 1.00 88.94 124 TYR A O 1
ATOM 981 N N . SER A 1 125 ? -26.229 -1.107 20.931 1.00 90.19 125 SER A N 1
ATOM 982 C CA . SER A 1 125 ? -27.608 -0.713 20.598 1.00 90.19 125 SER A CA 1
ATOM 983 C C . SER A 1 125 ? -28.663 -1.690 21.131 1.00 90.19 125 SER A C 1
ATOM 985 O O . SER A 1 125 ? -29.714 -1.254 21.599 1.00 90.19 125 SER A O 1
ATOM 987 N N . LEU A 1 126 ? -28.379 -2.998 21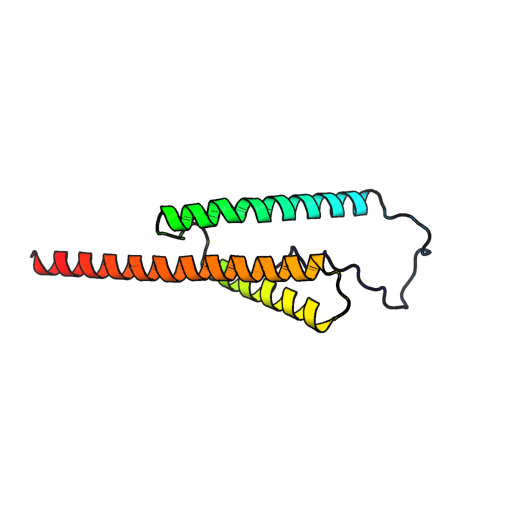.143 1.00 89.94 126 LEU A N 1
ATOM 988 C CA . LEU A 1 126 ? -29.269 -4.001 21.743 1.00 89.94 126 LEU A CA 1
ATOM 989 C C . LEU A 1 126 ? -29.385 -3.847 23.265 1.00 89.94 126 LEU A C 1
ATOM 991 O O . LEU A 1 126 ? -30.488 -3.903 23.802 1.00 89.94 126 LEU A O 1
ATOM 995 N N . ARG A 1 127 ? -28.268 -3.605 23.963 1.00 89.00 127 ARG A N 1
ATOM 996 C CA . ARG A 1 127 ? -28.276 -3.383 25.420 1.00 89.00 127 ARG A CA 1
ATOM 997 C C . ARG A 1 127 ? -29.069 -2.139 25.811 1.00 89.00 127 ARG A C 1
ATOM 999 O O . ARG A 1 127 ? -29.810 -2.186 26.783 1.00 89.00 127 ARG A O 1
ATOM 1006 N N . HIS A 1 128 ? -28.949 -1.056 25.046 1.00 90.12 128 HIS A N 1
ATOM 1007 C CA . HIS A 1 128 ? -29.693 0.175 25.315 1.00 90.12 128 HIS A CA 1
ATOM 1008 C C . HIS A 1 128 ? -31.201 0.014 25.070 1.00 90.12 128 HIS A C 1
ATOM 1010 O O . HIS A 1 128 ? -32.007 0.613 25.773 1.00 90.12 128 HIS A O 1
ATOM 1016 N N . ARG A 1 129 ? -31.609 -0.805 24.092 1.00 83.62 129 ARG A N 1
ATOM 1017 C CA . ARG A 1 129 ? -33.031 -1.069 23.820 1.00 83.62 129 ARG A CA 1
ATOM 1018 C C . ARG A 1 129 ? -33.738 -1.874 24.910 1.00 83.62 129 ARG A C 1
ATOM 1020 O O . ARG A 1 129 ? -34.933 -1.695 25.071 1.00 83.62 129 ARG A O 1
ATOM 1027 N N . HIS A 1 130 ? -33.032 -2.755 25.616 1.00 82.44 130 HIS A N 1
ATOM 1028 C CA . HIS A 1 130 ? -33.610 -3.571 26.696 1.00 82.44 130 HIS A CA 1
ATOM 1029 C C . HIS A 1 130 ? -33.494 -2.922 28.086 1.00 82.44 130 HIS A C 1
ATOM 1031 O O . HIS A 1 130 ? -33.971 -3.489 29.062 1.00 82.44 130 HIS A O 1
ATOM 1037 N N . GLY A 1 131 ? -32.813 -1.777 28.191 1.00 72.88 131 GLY A N 1
ATOM 1038 C CA . GLY A 1 131 ? -32.693 -1.004 29.430 1.00 72.88 131 GLY A CA 1
ATOM 1039 C C . GLY A 1 131 ? -33.799 0.039 29.639 1.00 72.88 131 GLY A C 1
ATOM 1040 O O . GLY A 1 131 ? -33.703 0.808 30.591 1.00 72.88 131 GLY A O 1
ATOM 1041 N N . HIS A 1 132 ? -34.800 0.081 28.754 1.00 51.41 132 HIS A N 1
ATOM 1042 C CA . HIS A 1 132 ? -36.018 0.892 28.843 1.00 51.41 132 HIS A CA 1
ATOM 1043 C C . HIS A 1 132 ? -37.232 -0.027 28.953 1.00 51.41 132 HIS A C 1
ATOM 1045 O O . HIS A 1 132 ? -38.183 0.371 29.658 1.00 51.41 132 HIS A O 1
#

Secondary structure (DSSP, 8-state):
--SSTTSS---PPS-S----TTSPPPHHHHHHHHHHHHHHHHHHHHHHHHHHHHHHHT--TTS-HHHHHHHHHHHHHHHHHHHHHS-S-HHHHHHHHHHHHHHHHHHHHHHHHHHHHHHHHHHHHHHHHT--

Radius of gyration: 21.75 Å; chains: 1; bounding box: 61×29×65 Å

Sequence (132 aa):
MLRVALFSPAKPASNTAHPSPSSPPSSRDMTGFVLGLLSIGFWIVAQVPQMITNYRRQAADALSAWFLAEWLLGDTFNLLGCLLKGDQLPTVVITAQYFVCIDTVLLLQYMYYSGLQRRRERTYSLRHRHGH

pLDDT: mean 80.17, std 16.47, range [38.94, 95.44]

Foldseek 3Di:
DPQLVVVDPPPDDPDDDDPDPPDDDDPVVVVVVVVSVVVLVVVVVVLVVLLVVLVVVLALPPDDLVVLVVQLVVLVVQLVVVVVVVPDDPVSNVSSVVSNVSSVSSNVSHVRSVVVVVVVVVVVVVVVVVVD